Protein AF-A0A822AVI9-F1 (afdb_monomer_lite)

InterPro domains:
  IPR037197 WWE domain superfamily [G3DSA:3.30.720.50] (4-65)
  IPR037197 WWE domain superfamily [SSF117839] (10-68)

Structure (mmCIF, N/CA/C/O backbone):
data_AF-A0A822AVI9-F1
#
_entry.id   AF-A0A822AVI9-F1
#
loop_
_atom_site.group_PDB
_atom_site.id
_atom_site.type_symbol
_atom_site.label_atom_id
_atom_site.label_alt_id
_atom_site.label_comp_id
_atom_site.label_asym_id
_atom_site.label_entity_id
_atom_site.label_seq_id
_atom_site.pdbx_PDB_ins_code
_atom_site.Cartn_x
_atom_site.Cartn_y
_atom_site.Cartn_z
_atom_site.occupancy
_atom_site.B_iso_or_equiv
_atom_site.auth_seq_id
_atom_site.auth_comp_id
_atom_site.auth_asym_id
_atom_site.auth_atom_id
_atom_site.pdbx_PDB_model_num
ATOM 1 N N . ASN A 1 1 ? -26.577 27.225 31.874 1.00 38.94 1 ASN A N 1
ATOM 2 C CA . ASN A 1 1 ? -26.850 26.741 30.504 1.00 38.94 1 ASN A CA 1
ATOM 3 C C . ASN A 1 1 ? -25.551 26.706 29.728 1.00 38.94 1 ASN A C 1
ATOM 5 O O . ASN A 1 1 ? -25.201 27.684 29.085 1.00 38.94 1 ASN A O 1
ATOM 9 N N . SER A 1 2 ? -24.799 25.617 29.873 1.00 42.16 2 SER A N 1
ATOM 10 C CA . SER A 1 2 ? -23.531 25.415 29.173 1.00 42.16 2 SER A CA 1
ATOM 11 C C . SER A 1 2 ? -23.842 24.862 27.786 1.00 42.16 2 SER A C 1
ATOM 13 O O . SER A 1 2 ? -24.352 23.751 27.664 1.00 42.16 2 SER A O 1
ATOM 15 N N . SER A 1 3 ? -23.607 25.663 26.749 1.00 48.00 3 SER A N 1
ATOM 16 C CA . SER A 1 3 ? -23.698 25.231 25.358 1.00 48.00 3 SER A CA 1
ATOM 17 C C . SER A 1 3 ? -22.591 24.216 25.083 1.00 48.00 3 SER A C 1
ATOM 19 O O . SER A 1 3 ? -21.419 24.584 24.998 1.00 48.00 3 SER A O 1
ATOM 21 N N . VAL A 1 4 ? -22.955 22.940 24.973 1.00 50.44 4 VAL A N 1
ATOM 22 C CA . VAL A 1 4 ? -22.072 21.894 24.455 1.00 50.44 4 VAL A CA 1
ATOM 23 C C . VAL A 1 4 ? -21.809 22.237 22.993 1.00 50.44 4 VAL A C 1
ATOM 25 O O . VAL A 1 4 ? -22.691 22.102 22.149 1.00 50.44 4 VAL A O 1
ATOM 28 N N . ALA A 1 5 ? -20.620 22.768 22.714 1.00 49.41 5 ALA A N 1
ATOM 29 C CA . ALA A 1 5 ? -20.152 22.966 21.356 1.00 49.41 5 ALA A CA 1
ATOM 30 C C . ALA A 1 5 ? -20.068 21.586 20.697 1.00 49.41 5 ALA A C 1
ATOM 32 O O . ALA A 1 5 ? -19.223 20.768 21.052 1.00 49.41 5 ALA A O 1
ATOM 33 N N . SER A 1 6 ? -20.990 21.309 19.782 1.00 51.97 6 SER A N 1
ATOM 34 C CA . SER A 1 6 ? -20.963 20.134 18.922 1.00 51.97 6 SER A CA 1
ATOM 35 C C . SER A 1 6 ? -19.725 20.223 18.031 1.00 51.97 6 SER A C 1
ATOM 37 O O . SER A 1 6 ? -19.755 20.884 16.993 1.00 51.97 6 SER A O 1
ATOM 39 N N . GLN A 1 7 ? -18.622 19.615 18.470 1.00 58.12 7 GLN A N 1
ATOM 40 C CA . GLN A 1 7 ? -17.449 19.396 17.633 1.00 58.12 7 GLN A CA 1
ATOM 41 C C . GLN A 1 7 ? -17.892 18.517 16.460 1.00 58.12 7 GLN A C 1
ATOM 43 O O . GLN A 1 7 ? -18.281 17.366 16.647 1.00 58.12 7 GLN A O 1
ATOM 48 N N . SER A 1 8 ? -17.929 19.082 15.256 1.00 67.88 8 SER A N 1
ATOM 49 C CA . SER A 1 8 ? -18.208 18.323 14.042 1.00 67.88 8 SER A CA 1
ATOM 50 C C . SER A 1 8 ? -17.057 17.351 13.803 1.00 67.88 8 SER A C 1
ATOM 52 O O . SER A 1 8 ? -15.919 17.789 13.650 1.00 67.88 8 SER A O 1
ATOM 54 N N . ILE A 1 9 ? -17.351 16.051 13.778 1.00 75.44 9 ILE A N 1
ATOM 55 C CA . ILE A 1 9 ? -16.389 15.022 13.378 1.00 75.44 9 ILE A CA 1
ATOM 56 C C . ILE A 1 9 ? -16.009 15.291 11.918 1.00 75.44 9 ILE A C 1
ATOM 58 O O . ILE A 1 9 ? -16.868 15.269 11.034 1.00 75.44 9 ILE A O 1
ATOM 62 N N . GLU A 1 10 ? -14.736 15.595 11.681 1.00 83.44 10 GLU A N 1
ATOM 63 C CA . GLU A 1 10 ? -14.187 15.790 10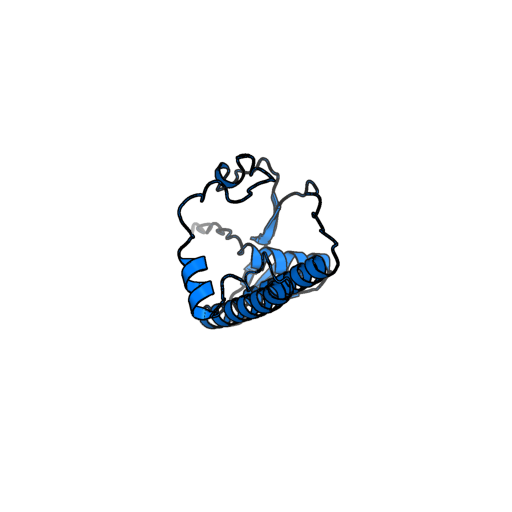.343 1.00 83.44 10 GLU A CA 1
ATOM 64 C C . GLU A 1 10 ? -13.715 14.441 9.792 1.00 83.44 10 GLU A C 1
ATOM 66 O O . GLU A 1 10 ? -12.752 13.850 10.279 1.00 83.44 10 GLU A O 1
ATOM 71 N N . TRP A 1 11 ? -14.429 13.941 8.785 1.00 85.75 11 TRP A N 1
ATOM 72 C CA . TRP A 1 11 ? -14.124 12.676 8.122 1.00 85.75 11 TRP A CA 1
ATOM 73 C C . TRP A 1 11 ? -12.931 12.828 7.179 1.00 85.75 11 TRP A C 1
ATOM 75 O O . TRP A 1 11 ? -12.914 13.716 6.322 1.00 85.75 11 TRP A O 1
ATOM 85 N N . SER A 1 12 ? -11.950 11.937 7.306 1.00 86.88 12 SER A N 1
ATOM 86 C CA . SER A 1 12 ? -10.730 11.940 6.495 1.00 86.88 12 SER A CA 1
ATOM 87 C C . SER A 1 12 ? -10.629 10.646 5.708 1.00 86.88 12 SER A C 1
ATOM 89 O O . SER A 1 12 ? -10.817 9.571 6.251 1.00 86.88 12 SER A O 1
ATOM 91 N N . ARG A 1 13 ? -10.323 10.728 4.412 1.00 87.75 13 ARG A N 1
ATOM 92 C CA . ARG A 1 13 ? -10.191 9.517 3.593 1.00 87.75 13 ARG A CA 1
ATOM 93 C C . ARG A 1 13 ? -8.866 8.824 3.868 1.00 87.75 13 ARG A C 1
ATOM 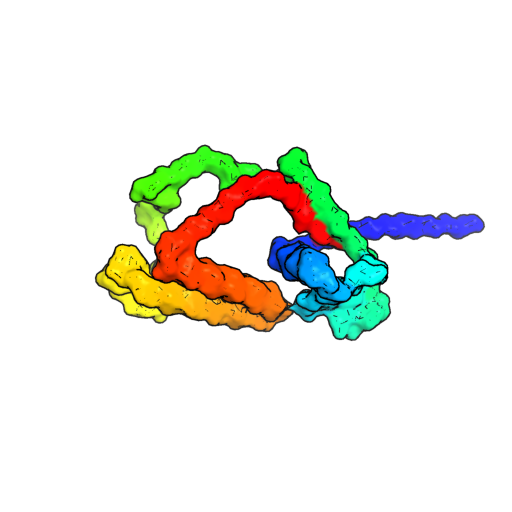95 O O . ARG A 1 13 ? -7.835 9.492 3.937 1.00 87.75 13 ARG A O 1
ATOM 102 N N . TYR A 1 14 ? -8.905 7.497 3.874 1.00 90.88 14 TYR A N 1
ATOM 103 C CA . TYR A 1 14 ? -7.706 6.674 3.745 1.00 90.88 14 TYR A CA 1
ATOM 104 C C . TYR A 1 14 ? -7.028 6.884 2.389 1.00 90.88 14 TYR A C 1
ATOM 106 O O . TYR A 1 14 ? -7.667 7.315 1.417 1.00 90.88 14 TYR A O 1
ATOM 114 N N . SER A 1 15 ? -5.741 6.540 2.312 1.00 88.81 15 SER A N 1
ATOM 115 C CA . SER A 1 15 ? -5.006 6.478 1.048 1.00 88.81 15 SER A CA 1
ATOM 116 C C . SER A 1 15 ? -5.677 5.495 0.074 1.00 88.81 15 SER A C 1
ATOM 118 O O . SER A 1 15 ? -6.467 4.633 0.467 1.00 88.81 15 SER A O 1
ATOM 120 N N . ASP A 1 16 ? -5.380 5.597 -1.223 1.00 86.44 16 ASP A N 1
ATOM 121 C CA . ASP A 1 16 ? -5.916 4.647 -2.208 1.00 86.44 16 ASP A CA 1
ATOM 122 C C . ASP A 1 16 ? -5.493 3.202 -1.894 1.00 86.44 16 ASP A C 1
ATOM 124 O O . ASP A 1 16 ? -6.267 2.272 -2.119 1.00 86.44 16 ASP A O 1
ATOM 128 N N . VAL A 1 17 ? -4.282 3.002 -1.366 1.00 87.94 17 VAL A N 1
ATOM 129 C CA . VAL A 1 17 ? -3.753 1.675 -1.022 1.00 87.94 17 VAL A CA 1
ATOM 130 C C . VAL A 1 17 ? -4.356 1.181 0.288 1.00 87.94 17 VAL A C 1
ATOM 132 O O . VAL A 1 17 ? -4.835 0.051 0.340 1.00 87.94 17 VAL A O 1
ATOM 135 N N . GLU A 1 18 ? -4.435 2.031 1.311 1.00 92.62 18 GLU A N 1
ATOM 136 C CA . GLU A 1 18 ? -5.119 1.713 2.568 1.00 92.62 18 GLU A CA 1
ATOM 137 C C . GLU A 1 18 ? -6.584 1.332 2.306 1.00 92.62 18 GLU A C 1
ATOM 139 O O . GLU A 1 18 ? -7.033 0.275 2.741 1.00 92.62 18 GLU A O 1
ATOM 144 N N . ASN A 1 19 ? -7.310 2.102 1.486 1.00 93.00 19 ASN A N 1
ATOM 145 C CA . ASN A 1 19 ? -8.677 1.770 1.069 1.00 93.00 19 ASN A CA 1
ATOM 146 C C . ASN A 1 19 ? -8.778 0.386 0.417 1.00 93.00 19 ASN A C 1
ATOM 148 O O . ASN A 1 19 ? -9.755 -0.335 0.639 1.00 93.00 19 ASN A O 1
ATOM 152 N N . ARG A 1 20 ? -7.787 0.001 -0.398 1.00 90.50 20 ARG A N 1
ATOM 153 C CA . ARG A 1 20 ? -7.741 -1.328 -1.024 1.00 90.50 20 ARG A CA 1
ATOM 154 C C . ARG A 1 20 ? -7.512 -2.421 0.007 1.00 90.50 20 ARG A C 1
ATOM 156 O O . ARG A 1 20 ? -8.234 -3.412 -0.033 1.00 90.50 20 ARG A O 1
ATOM 163 N N . ILE A 1 21 ? -6.575 -2.221 0.931 1.00 93.25 21 ILE A N 1
ATOM 164 C CA . ILE A 1 21 ? -6.286 -3.161 2.020 1.00 93.25 21 ILE A CA 1
ATOM 165 C C . ILE A 1 21 ? -7.539 -3.375 2.884 1.00 93.25 21 ILE A C 1
ATOM 167 O O . ILE A 1 21 ? -7.939 -4.519 3.115 1.00 93.25 21 ILE A O 1
ATOM 171 N N . ILE A 1 22 ? -8.205 -2.291 3.296 1.00 95.31 22 ILE A N 1
ATOM 172 C CA . ILE A 1 22 ? -9.432 -2.341 4.105 1.00 95.31 22 ILE A CA 1
ATOM 173 C C . ILE A 1 22 ? -10.544 -3.076 3.346 1.00 95.31 22 ILE A C 1
ATOM 175 O O . ILE A 1 22 ? -11.164 -3.997 3.876 1.00 95.31 22 ILE A O 1
ATOM 179 N N . GLU A 1 23 ? -10.792 -2.715 2.085 1.00 94.31 23 GLU A N 1
ATOM 180 C CA . GLU A 1 23 ? -11.855 -3.331 1.287 1.00 94.31 23 GLU A CA 1
ATOM 181 C C . GLU A 1 23 ? -11.579 -4.813 0.975 1.00 94.31 23 GLU A C 1
ATOM 183 O O . GLU A 1 23 ? -12.520 -5.608 0.913 1.00 94.31 23 GLU A O 1
ATOM 188 N N . GLU A 1 24 ? -10.320 -5.217 0.792 1.00 93.00 24 GLU A N 1
ATOM 189 C CA . GLU A 1 24 ? -9.943 -6.627 0.635 1.00 93.00 24 GLU A CA 1
ATOM 190 C C . GLU A 1 24 ? -10.235 -7.434 1.902 1.00 93.00 24 GLU A C 1
ATOM 192 O O . GLU A 1 24 ? -10.872 -8.488 1.812 1.00 93.00 24 GLU A O 1
ATOM 197 N N . ALA A 1 25 ? -9.841 -6.925 3.073 1.00 95.62 25 ALA A N 1
ATOM 198 C CA . ALA A 1 25 ? -10.120 -7.566 4.356 1.00 95.62 25 ALA A CA 1
ATOM 199 C C . ALA A 1 25 ? -11.629 -7.672 4.623 1.00 95.62 25 ALA A C 1
ATOM 201 O O . ALA A 1 25 ? -12.126 -8.746 4.974 1.00 95.62 25 ALA A O 1
ATOM 202 N N . PHE A 1 26 ? -12.370 -6.593 4.354 1.00 94.69 26 PHE A N 1
ATOM 203 C CA . PHE A 1 26 ? -13.823 -6.552 4.492 1.00 94.69 26 PHE A CA 1
ATOM 204 C C . PHE A 1 26 ? -14.510 -7.590 3.590 1.00 94.69 26 PHE A C 1
ATOM 206 O O . PHE A 1 26 ? -15.356 -8.366 4.039 1.00 94.69 26 PHE A O 1
ATOM 213 N N . ARG A 1 27 ? -14.116 -7.679 2.311 1.00 94.56 27 ARG A N 1
ATOM 214 C CA . ARG A 1 27 ? -14.656 -8.684 1.372 1.00 94.56 27 ARG A CA 1
ATOM 215 C C . ARG A 1 27 ? -14.316 -10.111 1.773 1.00 94.56 27 ARG A C 1
ATOM 217 O O . ARG A 1 27 ? -15.135 -11.007 1.566 1.00 94.56 27 ARG A O 1
ATOM 224 N N . ALA A 1 28 ? -13.129 -10.316 2.334 1.00 94.81 28 ALA A N 1
ATOM 225 C CA . ALA A 1 28 ? -12.695 -11.598 2.870 1.00 94.81 28 ALA A CA 1
ATOM 226 C C . ALA A 1 28 ? -13.380 -11.958 4.203 1.00 94.81 28 ALA A C 1
ATOM 228 O O . ALA A 1 28 ? -13.165 -13.061 4.700 1.00 94.81 28 ALA A O 1
ATOM 229 N N . ARG A 1 29 ? -14.233 -11.073 4.748 1.00 95.50 29 ARG A N 1
ATOM 230 C CA . ARG A 1 29 ? -14.904 -11.224 6.050 1.00 95.50 29 ARG A CA 1
ATOM 231 C C . ARG A 1 29 ? -13.913 -11.437 7.193 1.00 95.50 29 ARG A C 1
ATOM 233 O O . ARG A 1 29 ? -14.180 -12.207 8.113 1.00 95.50 29 ARG A O 1
ATOM 240 N N . LEU A 1 30 ? -12.756 -10.788 7.104 1.00 96.62 30 LEU A N 1
ATOM 241 C CA . LEU A 1 30 ? -11.837 -10.720 8.229 1.00 96.62 30 LEU A CA 1
ATOM 242 C C . LEU A 1 30 ? -12.421 -9.761 9.274 1.00 96.62 30 LEU A C 1
ATOM 244 O O . LEU A 1 30 ? -13.023 -8.763 8.882 1.00 96.62 30 LEU A O 1
ATOM 248 N N . PRO A 1 31 ? -12.248 -10.033 10.577 1.00 96.44 31 PRO A N 1
ATOM 249 C CA . PRO A 1 31 ? -12.734 -9.140 11.629 1.00 96.44 31 PRO A CA 1
ATOM 250 C C . PRO A 1 31 ? -11.930 -7.835 11.688 1.00 96.44 31 PRO A C 1
ATOM 252 O O . PRO A 1 31 ? -12.450 -6.806 12.106 1.00 96.44 31 PRO A O 1
ATOM 255 N N . ILE A 1 32 ? -10.666 -7.875 11.248 1.00 96.88 32 ILE A N 1
ATOM 256 C CA . ILE A 1 32 ? -9.725 -6.761 11.347 1.00 96.88 32 ILE A CA 1
ATOM 257 C C . ILE A 1 32 ? -8.990 -6.545 10.019 1.00 96.88 32 ILE A C 1
ATOM 259 O O . ILE A 1 32 ? -8.600 -7.509 9.353 1.00 96.88 32 ILE A O 1
ATOM 263 N N . ALA A 1 33 ? -8.745 -5.280 9.670 1.00 96.56 33 ALA A N 1
ATOM 264 C CA . ALA A 1 33 ? -7.760 -4.863 8.669 1.00 96.56 33 ALA A CA 1
ATOM 265 C C . ALA A 1 33 ? -6.568 -4.177 9.352 1.00 96.56 33 ALA A C 1
ATOM 267 O O . ALA A 1 33 ? -6.743 -3.199 10.071 1.00 96.56 33 ALA A O 1
ATOM 268 N N . THR A 1 34 ? -5.348 -4.658 9.118 1.00 95.88 34 THR A N 1
ATOM 269 C CA . THR A 1 34 ? -4.127 -4.064 9.689 1.00 95.88 34 THR A CA 1
ATOM 270 C C . THR A 1 34 ? -3.484 -3.099 8.697 1.00 95.88 34 THR A C 1
ATOM 272 O O . THR A 1 34 ? -3.130 -3.509 7.592 1.00 95.88 34 THR A O 1
ATOM 275 N N . LEU A 1 35 ? -3.301 -1.844 9.107 1.00 95.00 35 LEU A N 1
ATOM 276 C CA . LEU A 1 35 ? -2.532 -0.824 8.392 1.00 95.00 35 LEU A CA 1
ATOM 277 C C . LEU A 1 35 ? -1.192 -0.585 9.112 1.00 95.00 35 LEU A C 1
ATOM 279 O O . LEU A 1 35 ? -0.880 -1.259 10.096 1.00 95.00 35 LEU A O 1
ATOM 283 N N . ASP A 1 36 ? -0.377 0.340 8.602 1.00 93.38 36 ASP A N 1
ATOM 284 C CA . ASP A 1 36 ? 0.933 0.657 9.188 1.00 93.38 36 ASP A CA 1
ATOM 285 C C . ASP A 1 36 ? 0.811 1.228 10.611 1.00 93.38 36 ASP A C 1
ATOM 287 O O . ASP A 1 36 ? 1.363 0.678 11.566 1.00 93.38 36 ASP A O 1
ATOM 291 N N . ASP A 1 37 ? 0.022 2.290 10.771 1.00 93.62 37 ASP A N 1
ATOM 292 C CA . ASP A 1 37 ? -0.063 3.042 12.032 1.00 93.62 37 ASP A CA 1
ATOM 293 C C . ASP A 1 37 ? -1.273 2.652 12.894 1.00 93.62 37 ASP A C 1
ATOM 295 O O . ASP A 1 37 ? -1.343 2.983 14.079 1.00 93.62 37 ASP A O 1
ATOM 299 N N . VAL A 1 38 ? -2.246 1.962 12.299 1.00 95.50 38 VAL A N 1
ATOM 300 C CA . VAL A 1 38 ? -3.555 1.684 12.899 1.00 95.50 38 VAL A CA 1
ATOM 301 C C . VAL A 1 38 ? -4.076 0.317 12.462 1.00 95.50 38 VAL A C 1
ATOM 303 O O . VAL A 1 38 ? -3.592 -0.272 11.493 1.00 95.50 38 VAL A O 1
ATOM 306 N N . TYR A 1 39 ? -5.120 -0.169 13.121 1.00 96.50 39 TYR A N 1
ATOM 307 C CA . TYR A 1 39 ? -5.952 -1.244 12.596 1.00 96.50 39 TYR A CA 1
ATOM 308 C C . TYR A 1 39 ? -7.426 -0.855 12.625 1.00 96.50 39 TYR A C 1
ATOM 310 O O . TYR A 1 39 ? -7.849 0.033 13.363 1.00 96.50 39 TYR A O 1
ATOM 318 N N . ILE A 1 40 ? -8.193 -1.527 11.782 1.00 97.38 40 ILE A N 1
ATOM 319 C CA . ILE A 1 40 ? -9.620 -1.333 11.594 1.00 97.38 40 ILE A CA 1
ATOM 320 C C . ILE A 1 40 ? -10.337 -2.537 12.177 1.00 97.38 40 ILE A C 1
ATOM 322 O O . ILE A 1 40 ? -10.099 -3.651 11.720 1.00 97.38 40 ILE A O 1
ATOM 326 N N . ASP A 1 41 ? -11.196 -2.311 13.158 1.00 96.56 41 ASP A N 1
ATOM 327 C CA . ASP A 1 41 ? -12.107 -3.298 13.719 1.00 96.56 41 ASP A CA 1
ATOM 328 C C . ASP A 1 41 ? -13.485 -3.127 13.067 1.00 96.56 41 ASP A C 1
ATOM 330 O O . ASP A 1 41 ? -14.181 -2.130 13.285 1.00 96.56 41 ASP A O 1
ATOM 334 N N . PHE A 1 42 ? -13.865 -4.103 12.241 1.00 96.38 42 PHE A N 1
ATOM 335 C CA . PHE A 1 42 ? -15.132 -4.080 11.512 1.00 96.38 42 PHE A CA 1
ATOM 336 C C . PHE A 1 42 ? -16.333 -4.501 12.364 1.00 96.38 42 PHE A C 1
ATOM 338 O O . PHE A 1 42 ? -17.465 -4.287 11.941 1.00 96.38 42 PHE A O 1
ATOM 345 N N . GLU A 1 43 ? -16.127 -5.132 13.523 1.00 95.19 43 GLU A N 1
ATOM 346 C CA . GLU A 1 43 ? -17.234 -5.507 14.412 1.00 95.19 43 GLU A CA 1
ATOM 347 C C . GLU A 1 43 ? -17.746 -4.293 15.187 1.00 95.19 43 GLU A C 1
ATOM 349 O O . GLU A 1 43 ? -18.947 -4.169 15.431 1.00 95.19 43 GLU A O 1
ATOM 354 N N . ASN A 1 44 ? -16.827 -3.394 15.542 1.00 95.50 44 ASN A N 1
ATOM 355 C CA . ASN A 1 44 ? -17.116 -2.187 16.310 1.00 95.50 44 ASN A CA 1
ATOM 356 C C . ASN A 1 44 ? -17.183 -0.910 15.451 1.00 95.50 44 ASN A C 1
ATOM 358 O O . ASN A 1 44 ? -17.501 0.150 15.986 1.00 95.50 44 ASN A O 1
ATOM 362 N N . ASP A 1 45 ? -16.902 -1.000 14.145 1.00 95.31 45 ASP A N 1
ATOM 363 C CA . ASP A 1 45 ? -16.810 0.132 13.211 1.00 95.31 45 ASP A CA 1
ATOM 364 C C . ASP A 1 45 ? -15.851 1.235 13.709 1.00 95.31 45 ASP A C 1
ATOM 366 O O . ASP A 1 45 ? -16.151 2.436 13.669 1.00 95.31 45 ASP A O 1
ATOM 370 N N . ILE A 1 46 ? -14.667 0.823 14.175 1.00 95.75 46 ILE A N 1
ATOM 371 C CA . ILE A 1 46 ? -13.637 1.728 14.696 1.00 95.75 46 ILE A CA 1
ATOM 372 C C . ILE A 1 46 ? -12.262 1.467 14.087 1.00 95.75 46 ILE A C 1
ATOM 374 O O . ILE A 1 46 ? -11.872 0.347 13.774 1.00 95.75 46 ILE A O 1
ATOM 378 N N . GLN A 1 47 ? -11.493 2.538 13.984 1.00 96.31 47 GLN A N 1
ATOM 379 C CA . GLN A 1 47 ? -10.055 2.528 13.832 1.00 96.31 47 GLN A CA 1
ATOM 380 C C . GLN A 1 47 ? -9.424 2.668 15.212 1.00 96.31 47 GLN A C 1
ATOM 382 O O . GLN A 1 47 ? -9.834 3.533 15.986 1.00 96.31 47 GLN A O 1
ATOM 387 N N . VAL A 1 48 ? -8.377 1.895 15.479 1.00 96.38 48 VAL A N 1
ATOM 388 C CA . VAL A 1 48 ? -7.589 1.978 16.710 1.00 96.38 48 VAL A CA 1
ATOM 389 C C . VAL A 1 48 ? -6.121 2.184 16.355 1.00 96.38 48 VAL A C 1
ATOM 391 O O . VAL A 1 48 ? -5.580 1.497 15.485 1.00 96.38 48 VAL A O 1
ATOM 394 N N . SER A 1 49 ? -5.470 3.138 17.017 1.00 95.50 49 SER A N 1
ATOM 395 C CA . SER A 1 49 ? -4.035 3.371 16.852 1.00 95.50 49 SER A CA 1
ATOM 396 C C . SER A 1 49 ? -3.209 2.192 17.365 1.00 95.50 49 SER A C 1
ATOM 398 O O . SER A 1 49 ? -3.448 1.672 18.455 1.00 95.50 49 SER A O 1
ATOM 400 N N . ASN A 1 50 ? -2.180 1.800 16.607 1.00 92.62 50 ASN A N 1
ATOM 401 C CA . ASN A 1 50 ? -1.231 0.769 17.038 1.00 92.62 50 ASN A CA 1
ATOM 402 C C . ASN A 1 50 ? -0.382 1.243 18.234 1.00 92.62 50 ASN A C 1
ATOM 404 O O . ASN A 1 50 ? 0.149 0.419 18.977 1.00 92.62 50 ASN A O 1
ATOM 408 N N . ASN A 1 51 ? -0.259 2.563 18.421 1.00 93.25 51 ASN A N 1
ATOM 409 C CA . ASN A 1 51 ? 0.557 3.175 19.472 1.00 93.25 51 ASN A CA 1
ATOM 410 C C . ASN A 1 51 ? -0.237 3.501 20.748 1.00 93.25 51 ASN A C 1
ATOM 412 O O . ASN A 1 51 ? 0.354 3.568 21.824 1.00 93.25 51 ASN A O 1
ATOM 416 N N . ASP A 1 52 ? -1.553 3.710 20.642 1.00 92.94 52 ASP A N 1
ATOM 417 C CA . ASP A 1 52 ? -2.428 4.016 21.779 1.00 92.94 52 ASP A CA 1
ATOM 418 C C . ASP A 1 52 ? -3.820 3.409 21.577 1.00 92.94 52 ASP A C 1
ATOM 420 O O . ASP A 1 52 ? -4.593 3.845 20.728 1.00 92.94 52 ASP A O 1
ATOM 424 N N . ILE A 1 53 ? -4.173 2.429 22.411 1.00 91.31 53 ILE A N 1
ATOM 425 C CA . ILE A 1 53 ? -5.477 1.757 22.354 1.00 91.31 53 ILE A CA 1
ATOM 426 C C . ILE A 1 53 ? -6.653 2.690 22.677 1.00 91.31 53 ILE A C 1
ATOM 428 O O . ILE A 1 53 ? -7.796 2.374 22.348 1.00 91.31 53 ILE A O 1
ATOM 432 N N . ASN A 1 54 ? -6.393 3.824 23.330 1.00 92.38 54 ASN A N 1
ATOM 433 C CA . ASN A 1 54 ? -7.419 4.812 23.649 1.00 92.38 54 ASN A CA 1
ATOM 434 C C . ASN A 1 54 ? -7.641 5.809 22.503 1.00 92.38 54 ASN A C 1
ATOM 436 O O . ASN A 1 54 ? -8.669 6.485 22.492 1.00 92.38 54 ASN A O 1
ATOM 440 N N . ASP A 1 55 ? -6.716 5.896 21.540 1.00 93.00 55 ASP A N 1
ATOM 441 C CA . ASP A 1 55 ? -6.896 6.692 20.326 1.00 93.00 55 ASP A CA 1
ATOM 442 C C . ASP A 1 55 ? -7.724 5.888 19.321 1.00 93.00 55 ASP A C 1
ATOM 444 O O . ASP A 1 55 ? -7.209 5.121 18.499 1.00 93.00 55 ASP A O 1
ATOM 448 N N . GLN A 1 56 ? -9.041 6.041 19.460 1.00 94.69 56 GLN A N 1
ATOM 449 C CA . GLN A 1 56 ? -10.041 5.382 18.634 1.00 94.69 56 GLN A CA 1
ATOM 450 C C . GLN A 1 56 ? -10.846 6.406 17.847 1.00 94.69 56 GLN A C 1
ATOM 452 O O . GLN A 1 56 ? -11.246 7.451 18.368 1.00 94.69 56 GLN A O 1
ATOM 457 N N . LYS A 1 57 ? -11.122 6.084 16.585 1.00 93.88 57 LYS A N 1
ATOM 458 C CA . LYS A 1 57 ? -11.932 6.916 15.694 1.00 93.88 57 LYS A CA 1
ATOM 459 C C . LYS A 1 57 ? -12.999 6.056 15.030 1.00 93.88 57 LYS A C 1
ATOM 461 O O . LYS A 1 57 ? -12.686 4.936 14.639 1.00 93.88 57 LYS A O 1
ATOM 466 N N . PRO A 1 58 ? -14.244 6.537 14.904 1.00 95.38 58 PRO A N 1
ATOM 467 C CA . PRO A 1 58 ? -15.249 5.820 14.134 1.00 95.38 58 PRO A CA 1
ATOM 468 C C . PRO A 1 58 ? -14.830 5.770 12.664 1.00 95.38 58 PRO A C 1
ATOM 470 O O . PRO A 1 58 ? -14.175 6.696 12.185 1.00 95.38 58 PRO A O 1
ATOM 473 N N . ILE A 1 59 ? -15.244 4.721 11.958 1.00 94.81 59 ILE A N 1
ATOM 474 C CA . ILE A 1 59 ? -15.023 4.588 10.514 1.00 94.81 59 ILE A CA 1
ATOM 475 C C . ILE A 1 59 ? -16.353 4.532 9.773 1.00 94.81 59 ILE A C 1
ATOM 477 O O . ILE A 1 59 ? -17.390 4.155 10.322 1.00 94.81 59 ILE A O 1
ATOM 481 N N . GLN A 1 60 ? -16.329 4.865 8.490 1.00 93.12 60 GLN A N 1
ATOM 482 C CA . GLN A 1 60 ? -17.485 4.753 7.622 1.00 93.12 60 GLN A CA 1
ATOM 483 C C . GLN A 1 60 ? -17.103 4.276 6.223 1.00 93.12 60 GLN A C 1
ATOM 485 O O . GLN A 1 60 ? -16.291 4.874 5.519 1.00 93.12 60 GLN A O 1
ATOM 490 N N . ARG A 1 61 ? -17.801 3.238 5.752 1.00 92.12 61 ARG A N 1
ATOM 491 C CA . ARG A 1 61 ? -17.733 2.796 4.357 1.00 92.12 61 ARG A CA 1
ATOM 492 C C . ARG A 1 61 ? -18.697 3.592 3.482 1.00 92.12 61 ARG A C 1
ATOM 494 O O . ARG A 1 61 ? -19.913 3.423 3.576 1.00 92.12 61 ARG A O 1
ATOM 501 N N . GLN A 1 62 ? -18.177 4.385 2.553 1.00 88.00 62 GLN A N 1
ATOM 502 C CA . GLN A 1 62 ? -18.976 5.149 1.596 1.00 88.00 62 GLN A CA 1
ATOM 503 C C . GLN A 1 62 ? -18.875 4.561 0.182 1.00 88.00 62 GLN A C 1
ATOM 505 O O . GLN A 1 62 ? -17.793 4.433 -0.391 1.00 88.00 62 GLN A O 1
ATOM 510 N N . ILE A 1 63 ? -20.026 4.249 -0.419 1.00 82.38 63 ILE A N 1
ATOM 511 C CA . ILE A 1 63 ? -20.113 3.882 -1.838 1.00 82.38 63 ILE A CA 1
ATOM 512 C C . ILE A 1 63 ? -20.331 5.164 -2.639 1.00 82.38 63 ILE A C 1
ATOM 514 O O . ILE A 1 63 ? -21.407 5.759 -2.577 1.00 82.38 63 ILE A O 1
ATOM 518 N N . ARG A 1 64 ? -19.321 5.576 -3.402 1.00 72.00 64 ARG A N 1
ATOM 519 C CA . ARG A 1 64 ? -19.398 6.738 -4.286 1.00 72.00 64 ARG A CA 1
ATOM 520 C C . ARG A 1 64 ? -19.932 6.375 -5.654 1.00 72.00 64 ARG A C 1
ATOM 522 O O . ARG A 1 64 ? -19.612 5.328 -6.221 1.00 72.00 64 ARG A O 1
ATOM 529 N N . ARG A 1 65 ? -20.748 7.266 -6.206 1.00 70.88 65 ARG A N 1
ATOM 530 C CA . ARG A 1 65 ? -21.249 7.146 -7.579 1.00 70.88 65 ARG A CA 1
ATOM 531 C C . ARG A 1 65 ? -20.266 7.853 -8.512 1.00 70.88 65 ARG A C 1
ATOM 533 O O . ARG A 1 65 ? -19.654 8.833 -8.119 1.00 70.88 65 ARG A O 1
ATOM 540 N N . ARG A 1 66 ? -20.158 7.430 -9.781 1.00 59.75 66 ARG A N 1
ATOM 541 C CA . ARG A 1 66 ? -19.323 8.137 -10.791 1.00 59.75 66 ARG A CA 1
ATOM 542 C C . ARG A 1 66 ? -19.711 9.605 -11.011 1.00 59.75 66 ARG A C 1
ATOM 544 O O . ARG A 1 66 ? -18.969 10.330 -11.654 1.00 59.75 66 ARG A O 1
ATOM 551 N N . THR A 1 67 ? -20.898 10.014 -10.568 1.00 60.94 67 THR A N 1
ATOM 552 C CA . THR A 1 67 ? -21.346 11.412 -10.606 1.00 60.94 67 THR A CA 1
ATOM 553 C C . THR A 1 67 ? -20.696 12.272 -9.525 1.00 60.94 67 THR A C 1
ATOM 555 O O . THR A 1 67 ? -20.828 13.490 -9.581 1.00 60.94 67 THR A O 1
ATOM 558 N N . ASP A 1 68 ? -20.032 11.659 -8.543 1.00 63.28 68 ASP A N 1
ATOM 559 C CA . ASP A 1 68 ? -19.304 12.367 -7.498 1.00 63.28 68 ASP A CA 1
ATOM 560 C C . ASP A 1 68 ? -17.971 12.850 -8.088 1.00 63.28 68 ASP A C 1
ATOM 562 O O . ASP A 1 68 ? -17.209 12.070 -8.654 1.00 63.28 68 ASP A O 1
ATOM 566 N N . THR A 1 69 ? -17.727 14.156 -8.000 1.00 56.22 69 THR A N 1
ATOM 567 C CA . THR A 1 69 ? -16.695 14.904 -8.731 1.00 56.22 69 THR A CA 1
ATOM 568 C C . THR A 1 69 ? -15.314 14.239 -8.680 1.00 56.22 69 THR A C 1
ATOM 570 O O . THR A 1 69 ? -14.737 14.062 -7.602 1.00 56.22 69 THR A O 1
ATOM 573 N N . TYR A 1 70 ? -14.754 13.903 -9.846 1.00 54.66 70 TYR A N 1
ATOM 574 C CA . TYR A 1 70 ? -13.375 13.428 -9.960 1.00 54.66 70 TYR A CA 1
ATOM 575 C C . TYR A 1 70 ? -12.406 14.588 -9.698 1.00 54.66 70 TYR A C 1
ATOM 577 O O . TYR A 1 70 ? -12.554 15.670 -10.255 1.00 54.66 70 TYR A O 1
ATOM 585 N N . LEU A 1 71 ? -11.370 14.364 -8.884 1.00 56.62 71 LEU A N 1
ATOM 586 C CA . LEU A 1 71 ? -10.366 15.394 -8.574 1.00 56.62 71 LEU A CA 1
ATOM 587 C C . LEU A 1 71 ? -9.445 15.736 -9.763 1.00 56.62 71 LEU A C 1
ATOM 589 O O . LEU A 1 71 ? -8.714 16.718 -9.674 1.00 56.62 71 LEU A O 1
ATOM 593 N N . ARG A 1 72 ? -9.440 14.922 -10.835 1.00 57.62 72 ARG A N 1
ATOM 594 C CA . ARG A 1 72 ? -8.573 15.077 -12.022 1.00 57.62 72 ARG A CA 1
ATOM 595 C C . ARG A 1 72 ? -9.206 14.515 -13.299 1.00 57.62 72 ARG A C 1
ATOM 597 O O . ARG A 1 72 ? -8.706 13.539 -13.865 1.00 57.62 72 ARG A O 1
ATOM 604 N N . GLU A 1 73 ? -10.330 15.076 -13.739 1.00 55.00 73 GLU A N 1
ATOM 605 C CA . GLU A 1 73 ? -10.996 14.664 -14.989 1.00 55.00 73 GLU A CA 1
ATOM 606 C C . GLU A 1 73 ? -10.052 14.721 -16.202 1.00 55.00 73 GLU A C 1
ATOM 608 O O . GLU A 1 73 ? -10.103 13.863 -17.085 1.00 55.00 73 GLU A O 1
ATOM 613 N N . GLU A 1 74 ? -9.111 15.664 -16.204 1.00 58.28 74 GLU A N 1
ATOM 614 C CA . GLU A 1 74 ? -8.137 15.882 -17.270 1.00 58.28 74 GLU A CA 1
ATOM 615 C C . GLU A 1 74 ? -7.175 14.705 -17.495 1.00 58.28 74 GLU A C 1
ATOM 617 O O . GLU A 1 74 ? -6.676 14.533 -18.607 1.00 58.28 74 GLU A O 1
ATOM 622 N N . ARG A 1 75 ? -6.938 13.850 -16.486 1.00 55.16 75 ARG A N 1
ATOM 623 C CA . ARG A 1 75 ? -6.126 12.625 -16.643 1.00 55.16 75 ARG A CA 1
ATOM 624 C C . ARG A 1 75 ? -6.882 11.481 -17.318 1.00 55.16 75 ARG A C 1
ATOM 626 O O . ARG A 1 75 ? -6.251 10.550 -17.814 1.00 55.16 75 ARG A O 1
ATOM 633 N N . PHE A 1 76 ? -8.212 11.546 -17.319 1.00 52.47 76 PHE A N 1
ATOM 634 C CA . PHE A 1 76 ? -9.103 10.533 -17.888 1.00 52.47 76 PHE A CA 1
ATOM 635 C C . PHE A 1 76 ? -9.812 11.012 -19.154 1.00 52.47 76 PHE A C 1
ATOM 637 O O . PHE A 1 76 ? -10.523 10.228 -19.788 1.00 52.47 76 PHE A O 1
ATOM 644 N N . ALA A 1 77 ? -9.604 12.271 -19.549 1.00 55.84 77 ALA A N 1
ATOM 645 C CA . ALA A 1 77 ? -9.932 12.732 -20.883 1.00 55.84 77 ALA A CA 1
ATOM 646 C C . ALA A 1 77 ? -9.282 11.776 -21.892 1.00 55.84 77 ALA A C 1
ATOM 648 O O . ALA A 1 77 ? -8.081 11.503 -21.822 1.00 55.84 77 ALA A O 1
ATOM 649 N N . MET A 1 78 ? -10.089 11.226 -22.804 1.00 47.69 78 MET A N 1
ATOM 650 C CA . MET A 1 78 ? -9.606 10.412 -23.916 1.00 47.69 78 MET A CA 1
ATOM 651 C C . MET A 1 78 ? -8.719 11.284 -24.809 1.00 47.69 78 MET A C 1
ATOM 653 O O . MET A 1 78 ? -9.163 11.795 -25.829 1.00 47.69 78 MET A O 1
ATOM 657 N N . ASN A 1 79 ? -7.450 11.429 -24.453 1.00 55.16 79 ASN A N 1
ATOM 658 C CA . ASN A 1 79 ? -6.413 11.581 -25.450 1.00 55.16 79 ASN A CA 1
ATOM 659 C C . ASN A 1 79 ? -6.168 10.161 -25.957 1.00 55.16 79 ASN A C 1
ATOM 661 O O . ASN A 1 79 ? -5.571 9.369 -25.223 1.00 55.16 79 ASN A O 1
ATOM 665 N N . PRO A 1 80 ? -6.703 9.771 -27.131 1.00 59.00 80 PRO A N 1
ATOM 666 C CA . PRO A 1 80 ? -6.502 8.431 -27.649 1.00 59.00 80 PRO A CA 1
ATOM 667 C C . PRO A 1 80 ? -5.002 8.198 -27.775 1.00 59.00 80 PRO A C 1
ATOM 669 O O . PRO A 1 80 ? -4.335 8.787 -28.621 1.00 59.00 80 PRO A O 1
ATOM 672 N N . ILE A 1 81 ? -4.479 7.352 -26.894 1.00 55.84 81 ILE A N 1
ATOM 673 C CA . ILE A 1 81 ? -3.110 6.881 -26.944 1.00 55.84 81 ILE A CA 1
ATOM 674 C C . ILE A 1 81 ? -3.033 5.991 -28.192 1.00 55.84 81 ILE A C 1
ATOM 676 O O . ILE A 1 81 ? -3.665 4.929 -28.211 1.00 55.84 81 ILE A O 1
ATOM 680 N N . PRO A 1 82 ? -2.348 6.406 -29.274 1.00 57.97 82 PRO A N 1
ATOM 681 C CA . PRO A 1 82 ? -2.356 5.625 -30.497 1.00 57.97 82 PRO A CA 1
ATOM 682 C C . PRO A 1 82 ? -1.706 4.273 -30.206 1.00 57.97 82 PRO A C 1
ATOM 684 O O . PRO A 1 82 ? -0.556 4.214 -29.780 1.00 57.97 82 PRO A O 1
ATOM 687 N N . ALA A 1 83 ? -2.426 3.175 -30.460 1.00 55.19 83 ALA A N 1
ATOM 688 C CA . ALA A 1 83 ? -1.970 1.812 -30.155 1.00 55.19 83 ALA A CA 1
ATOM 689 C C . ALA A 1 83 ? -0.600 1.480 -30.773 1.00 55.19 83 ALA A C 1
ATOM 691 O O . ALA A 1 83 ? 0.142 0.646 -30.266 1.00 55.19 83 ALA A O 1
ATOM 692 N N . LYS A 1 84 ? -0.258 2.167 -31.868 1.00 60.34 84 LYS A N 1
ATOM 693 C CA . LYS A 1 84 ? 1.016 2.019 -32.566 1.00 60.34 84 LYS A CA 1
ATOM 694 C C . LYS A 1 84 ? 2.189 2.688 -31.840 1.00 60.34 84 LYS A C 1
ATOM 696 O O . LYS A 1 84 ? 3.312 2.262 -32.054 1.00 60.34 84 LYS A O 1
ATOM 701 N N . ASN A 1 85 ? 1.936 3.708 -31.013 1.00 54.19 85 ASN A N 1
ATOM 702 C CA . ASN A 1 85 ? 2.933 4.451 -30.238 1.00 54.19 85 ASN A CA 1
ATOM 703 C C . ASN A 1 85 ? 2.298 5.010 -28.952 1.00 54.19 85 ASN A C 1
ATOM 705 O O . ASN A 1 85 ? 1.971 6.198 -28.895 1.00 54.19 85 ASN A O 1
ATOM 709 N N . PRO A 1 86 ? 2.149 4.198 -27.892 1.00 55.34 86 PRO A N 1
ATOM 710 C CA . PRO A 1 86 ? 1.432 4.626 -26.700 1.00 55.34 86 PRO A CA 1
ATOM 711 C C . PRO A 1 86 ? 2.106 5.756 -25.899 1.00 55.34 86 PRO A C 1
ATOM 713 O O . PRO A 1 86 ? 1.527 6.318 -24.975 1.00 55.34 86 PRO A O 1
ATOM 716 N N . PHE A 1 87 ? 3.321 6.128 -26.298 1.00 58.75 87 PHE A N 1
ATOM 717 C CA . PHE A 1 87 ? 4.108 7.217 -25.734 1.00 58.75 87 PHE A CA 1
ATOM 718 C C . PHE A 1 87 ? 4.444 8.292 -26.782 1.00 58.75 87 PHE A C 1
ATOM 720 O O . PHE A 1 87 ? 5.413 9.025 -26.617 1.00 58.75 87 PHE A O 1
ATOM 727 N N . SER A 1 88 ? 3.684 8.406 -27.884 1.00 54.50 88 SER A N 1
ATOM 728 C CA . SER A 1 88 ? 3.968 9.383 -28.955 1.00 54.50 88 SER A CA 1
ATOM 729 C C . SER A 1 88 ? 3.950 10.841 -28.487 1.00 54.50 88 SER A C 1
ATOM 731 O O . SER A 1 88 ? 4.617 11.669 -29.093 1.00 54.50 88 SER A O 1
ATOM 733 N N . GLY A 1 89 ? 3.250 11.158 -27.393 1.00 54.09 89 GLY A N 1
ATOM 734 C CA . GLY A 1 89 ? 3.297 12.481 -26.754 1.00 54.09 89 GLY A CA 1
ATOM 735 C C . GLY A 1 89 ? 4.643 12.823 -26.094 1.00 54.09 89 GLY A C 1
ATOM 736 O O . GLY A 1 89 ? 4.848 13.964 -25.701 1.00 54.09 89 GLY A O 1
ATOM 737 N N . LEU A 1 90 ? 5.561 11.854 -25.994 1.00 54.09 90 LEU A N 1
ATOM 738 C CA . LEU A 1 90 ? 6.929 12.008 -25.485 1.00 54.09 90 LEU A CA 1
ATOM 739 C C . LEU A 1 90 ? 7.980 11.939 -26.613 1.00 54.09 90 LEU A C 1
ATOM 741 O O . LEU A 1 90 ? 9.175 11.817 -26.337 1.00 54.09 90 LEU A O 1
ATOM 745 N N . GLN A 1 91 ? 7.570 11.973 -27.892 1.00 43.22 91 GLN A N 1
ATOM 746 C CA . GLN A 1 91 ?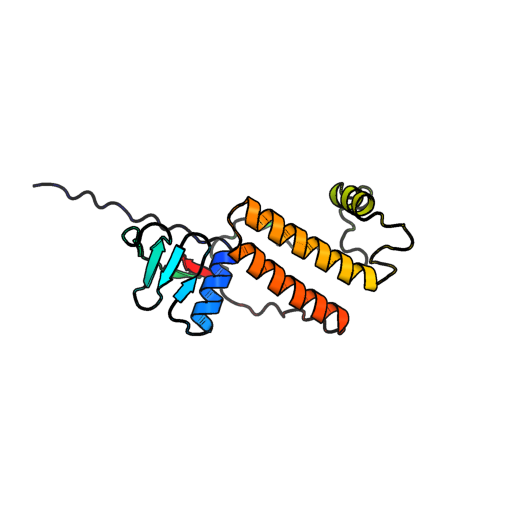 8.508 11.898 -29.017 1.00 43.22 91 GLN A CA 1
ATOM 747 C C . GLN A 1 91 ? 9.504 13.066 -28.983 1.00 43.22 91 GLN A C 1
ATOM 749 O O . GLN A 1 91 ? 9.169 14.202 -29.297 1.00 43.22 91 GLN A O 1
ATOM 754 N N . GLY A 1 92 ? 10.748 12.750 -28.621 1.00 54.84 92 GLY A N 1
ATOM 755 C CA . GLY A 1 92 ? 11.892 13.664 -28.630 1.00 54.84 92 GLY A CA 1
ATOM 756 C C . GLY A 1 92 ? 12.645 13.714 -27.302 1.00 54.84 92 GLY A C 1
ATOM 757 O O . GLY A 1 92 ? 13.861 13.884 -27.310 1.00 54.84 92 GLY A O 1
ATOM 758 N N . TRP A 1 93 ? 11.965 13.477 -26.177 1.00 61.75 93 TRP A N 1
ATOM 759 C CA . TRP A 1 93 ? 12.587 13.506 -24.855 1.00 61.75 93 TRP A CA 1
ATOM 760 C C . TRP A 1 93 ? 12.419 12.148 -24.183 1.00 61.75 93 TRP A C 1
ATOM 762 O O . TRP A 1 93 ? 11.315 11.729 -23.850 1.00 61.75 93 TRP A O 1
ATOM 772 N N . THR A 1 94 ? 13.528 11.422 -24.026 1.00 65.12 94 THR A N 1
ATOM 773 C CA . THR A 1 94 ? 13.541 10.260 -23.131 1.00 65.12 94 THR A CA 1
ATOM 774 C C . THR A 1 94 ? 13.402 10.814 -21.716 1.00 65.12 94 THR A C 1
ATOM 776 O O . THR A 1 94 ? 14.293 11.566 -21.324 1.00 65.12 94 THR A O 1
ATOM 779 N N . PRO A 1 95 ? 12.332 10.490 -20.966 1.00 66.88 95 PRO A N 1
ATOM 780 C CA . PRO A 1 95 ? 12.181 10.977 -19.603 1.00 66.88 95 PRO A CA 1
ATOM 781 C C . PRO A 1 95 ? 13.429 10.677 -18.775 1.00 66.88 95 PRO A C 1
ATOM 783 O O . PRO A 1 95 ? 13.982 9.576 -18.878 1.00 66.88 95 PRO A O 1
ATOM 786 N N . ASP A 1 96 ? 13.852 11.622 -17.938 1.00 72.69 96 ASP A N 1
ATOM 787 C CA . ASP A 1 96 ? 15.110 11.512 -17.190 1.00 72.69 96 ASP A CA 1
ATOM 788 C C . ASP A 1 96 ? 15.174 10.227 -16.356 1.00 72.69 96 ASP A C 1
ATOM 790 O O . ASP A 1 96 ? 16.208 9.562 -16.319 1.00 72.69 96 ASP A O 1
ATOM 794 N N . PHE A 1 97 ? 14.049 9.787 -15.783 1.00 71.19 97 PHE A N 1
ATOM 795 C CA . PHE A 1 97 ? 13.995 8.536 -15.024 1.00 71.19 97 PHE A CA 1
ATOM 796 C C . PHE A 1 97 ? 14.383 7.304 -15.864 1.00 71.19 97 PHE A C 1
ATOM 798 O O . PHE A 1 97 ? 15.020 6.392 -15.344 1.00 71.19 97 PHE A O 1
ATOM 805 N N . ILE A 1 98 ? 14.075 7.273 -17.169 1.00 73.88 98 ILE A N 1
ATOM 806 C CA . ILE A 1 98 ? 14.489 6.182 -18.069 1.00 73.88 98 ILE A CA 1
ATOM 807 C C . ILE A 1 98 ? 16.000 6.244 -18.310 1.00 73.88 98 ILE A C 1
ATOM 809 O O . ILE A 1 98 ? 16.667 5.207 -18.339 1.00 73.88 98 ILE A O 1
ATOM 813 N N . VAL A 1 99 ? 16.557 7.449 -18.465 1.00 79.19 99 VAL A N 1
ATOM 814 C CA . VAL A 1 99 ? 18.006 7.654 -18.618 1.00 79.19 99 VAL A CA 1
ATOM 815 C C . VAL A 1 99 ? 18.746 7.194 -17.360 1.00 79.19 99 VAL A C 1
ATOM 817 O O . VAL A 1 99 ? 19.734 6.459 -17.462 1.00 79.19 99 VAL A O 1
ATOM 820 N N . HIS A 1 100 ? 18.241 7.566 -16.183 1.00 80.50 100 HIS A N 1
ATOM 821 C CA . HIS A 1 100 ? 18.782 7.163 -14.888 1.00 80.50 100 HIS A CA 1
ATOM 822 C C . HIS A 1 100 ? 18.680 5.653 -14.669 1.00 80.50 100 HIS A C 1
ATOM 824 O O . HIS A 1 100 ? 19.710 5.019 -14.447 1.00 80.50 100 HIS A O 1
ATOM 830 N N . ALA A 1 101 ? 17.499 5.058 -14.856 1.00 78.44 101 ALA A N 1
ATOM 831 C CA . ALA A 1 101 ? 17.301 3.616 -14.718 1.00 78.44 101 ALA A CA 1
ATOM 832 C C . ALA A 1 101 ? 18.224 2.826 -15.656 1.00 78.44 101 ALA A C 1
ATOM 834 O O . ALA A 1 101 ? 18.863 1.860 -15.247 1.00 78.44 101 ALA A O 1
ATOM 835 N N . LYS A 1 102 ? 18.380 3.270 -16.912 1.00 81.06 102 LYS A N 1
ATOM 836 C CA . LYS A 1 102 ? 19.311 2.647 -17.863 1.00 81.06 102 LYS A CA 1
ATOM 837 C C . LYS A 1 102 ? 20.759 2.700 -17.369 1.00 81.06 102 LYS A C 1
ATOM 839 O O . LYS A 1 102 ? 21.483 1.714 -17.518 1.00 81.06 102 LYS A O 1
ATOM 844 N N . LYS A 1 103 ? 21.193 3.842 -16.825 1.00 84.75 103 LYS A N 1
ATOM 845 C CA . LYS A 1 103 ? 22.554 4.039 -16.303 1.00 84.75 103 LYS A CA 1
ATOM 846 C C . LYS A 1 103 ? 22.804 3.165 -15.075 1.00 84.75 103 LYS A C 1
ATOM 848 O O . LYS A 1 103 ? 23.818 2.474 -15.020 1.00 84.75 103 LYS A O 1
ATOM 853 N N . GLU A 1 104 ? 21.882 3.188 -14.125 1.00 84.00 104 GLU A N 1
ATOM 854 C CA . GLU A 1 104 ? 21.981 2.479 -12.852 1.00 84.00 104 GLU A CA 1
ATOM 855 C C . GLU A 1 104 ? 21.958 0.961 -13.042 1.00 84.00 104 GLU A C 1
ATOM 857 O O . GLU A 1 104 ? 22.829 0.248 -12.545 1.00 84.00 104 GLU A O 1
ATOM 862 N N . LEU A 1 105 ? 21.050 0.476 -13.890 1.00 81.75 105 LEU A N 1
ATOM 863 C CA . LEU A 1 105 ? 20.916 -0.941 -14.223 1.00 81.75 105 LEU A CA 1
ATOM 864 C C . LEU A 1 105 ? 21.892 -1.404 -15.315 1.00 81.75 105 LEU A C 1
ATOM 866 O O . LEU A 1 105 ? 21.867 -2.565 -15.722 1.00 81.75 105 LEU A O 1
ATOM 870 N N . ARG A 1 106 ? 22.755 -0.502 -15.805 1.00 84.19 106 ARG A N 1
ATOM 871 C CA . ARG A 1 106 ? 23.774 -0.761 -16.839 1.00 84.19 106 ARG A CA 1
ATOM 872 C C . ARG A 1 106 ? 23.202 -1.439 -18.093 1.00 84.19 106 ARG A C 1
ATOM 874 O O . ARG A 1 106 ? 23.846 -2.299 -18.702 1.00 84.19 106 ARG A O 1
ATOM 881 N N . LEU A 1 107 ? 21.995 -1.043 -18.497 1.00 83.00 107 LEU A N 1
ATOM 882 C CA . LEU A 1 107 ? 21.297 -1.629 -19.640 1.00 83.00 107 LEU A CA 1
ATOM 883 C C . LEU A 1 107 ? 21.902 -1.138 -20.961 1.00 83.00 107 LEU A C 1
ATOM 885 O O . LEU A 1 107 ? 21.955 0.063 -21.256 1.00 83.00 107 LEU A O 1
ATOM 889 N N . LYS A 1 108 ? 22.346 -2.087 -21.789 1.00 80.81 108 LYS A N 1
ATOM 890 C CA . LYS A 1 108 ? 22.778 -1.821 -23.167 1.00 80.81 108 LYS A CA 1
ATOM 891 C C . LYS A 1 108 ? 21.559 -1.725 -24.097 1.00 80.81 108 LYS A C 1
ATOM 893 O O . LYS A 1 108 ? 20.475 -2.184 -23.759 1.00 80.81 108 LYS A O 1
ATOM 898 N N . LYS A 1 109 ? 21.711 -1.097 -25.270 1.00 72.88 109 LYS A N 1
ATOM 899 C CA . LYS A 1 109 ? 20.594 -0.838 -26.209 1.00 72.88 109 LYS A CA 1
ATOM 900 C C . LYS A 1 109 ? 19.952 -2.128 -26.750 1.00 72.88 109 LYS A C 1
ATOM 902 O O . LYS A 1 109 ? 18.751 -2.165 -26.985 1.00 72.88 109 LYS A O 1
ATOM 907 N N . ASP A 1 110 ? 20.754 -3.166 -26.944 1.00 73.44 110 ASP A N 1
ATOM 908 C CA . ASP A 1 110 ? 20.343 -4.530 -27.297 1.00 73.44 110 ASP A CA 1
ATOM 909 C C . ASP A 1 110 ? 19.590 -5.228 -26.155 1.00 73.44 110 ASP A C 1
ATOM 911 O O . ASP A 1 110 ? 18.702 -6.030 -26.410 1.00 73.44 110 ASP A O 1
ATOM 915 N N . LYS A 1 111 ? 19.872 -4.833 -24.912 1.00 69.94 111 LYS A N 1
ATOM 916 C CA . LYS A 1 111 ? 19.274 -5.330 -23.670 1.00 69.94 111 LYS A CA 1
ATOM 917 C C . LYS A 1 111 ? 18.190 -4.395 -23.135 1.00 69.94 111 LYS A C 1
ATOM 919 O O . LYS A 1 111 ? 18.162 -4.055 -21.955 1.00 69.94 111 LYS A O 1
ATOM 924 N N . LEU A 1 112 ? 17.313 -3.924 -24.013 1.00 70.88 112 LEU A N 1
ATOM 925 C CA . LEU A 1 112 ? 16.118 -3.197 -23.594 1.00 70.88 112 LEU A CA 1
ATOM 926 C C . LEU A 1 112 ? 14.929 -4.159 -23.475 1.00 70.88 112 LEU A C 1
ATOM 928 O O . LEU A 1 112 ? 14.885 -5.154 -24.200 1.00 70.88 112 LEU A O 1
ATOM 932 N N . PRO A 1 113 ? 13.930 -3.847 -22.630 1.00 68.94 113 PRO A N 1
ATOM 933 C CA . PRO A 1 113 ? 12.726 -4.671 -22.474 1.00 68.94 113 PRO A CA 1
ATOM 934 C C . PRO A 1 113 ? 11.979 -4.936 -23.785 1.00 68.94 113 PRO A C 1
ATOM 936 O O . PRO A 1 113 ? 11.323 -5.961 -23.924 1.00 68.94 113 PRO A O 1
ATOM 939 N N . SER A 1 114 ? 12.112 -4.035 -24.764 1.00 66.69 114 SER A N 1
ATOM 940 C CA . SER A 1 114 ? 11.556 -4.191 -26.112 1.00 66.69 114 SER A CA 1
ATOM 941 C C . SER A 1 114 ? 12.183 -5.335 -26.915 1.00 66.69 114 SER A C 1
ATOM 943 O O . SER A 1 114 ? 11.576 -5.798 -27.874 1.00 66.69 114 SER A O 1
ATOM 945 N N . ASN A 1 115 ? 13.395 -5.763 -26.550 1.00 64.19 115 ASN A N 1
ATOM 946 C CA . ASN A 1 115 ? 14.206 -6.723 -27.300 1.00 64.19 115 ASN A CA 1
ATOM 947 C C . ASN A 1 115 ? 14.471 -8.013 -26.503 1.00 64.19 115 ASN A C 1
ATOM 949 O O . ASN A 1 115 ? 14.707 -9.057 -27.103 1.00 64.19 115 ASN A O 1
ATOM 953 N N . GLU A 1 116 ? 14.419 -7.963 -25.166 1.00 71.50 116 GLU A N 1
ATOM 954 C CA . GLU A 1 116 ? 14.684 -9.110 -24.294 1.00 71.50 116 GLU A CA 1
ATOM 955 C C . GLU A 1 116 ? 13.671 -9.176 -23.136 1.00 71.50 116 GLU A C 1
ATOM 957 O O . GLU A 1 116 ? 13.784 -8.474 -22.133 1.00 71.50 116 GLU A O 1
ATOM 962 N N . SER A 1 117 ? 12.684 -10.073 -23.250 1.00 69.38 117 SER A N 1
ATOM 963 C CA . SER A 1 117 ? 11.600 -10.220 -22.262 1.00 69.38 117 SER A CA 1
ATOM 964 C C . SER A 1 117 ? 12.090 -10.593 -20.856 1.00 69.38 117 SER A C 1
ATOM 966 O O . SER A 1 117 ? 11.458 -10.201 -19.880 1.00 69.38 117 SER A O 1
ATOM 968 N N . ARG A 1 118 ? 13.237 -11.273 -20.723 1.00 73.31 118 ARG A N 1
ATOM 969 C CA . ARG A 1 118 ? 13.833 -11.614 -19.414 1.00 73.31 118 ARG A CA 1
ATOM 970 C C . ARG A 1 118 ? 14.217 -1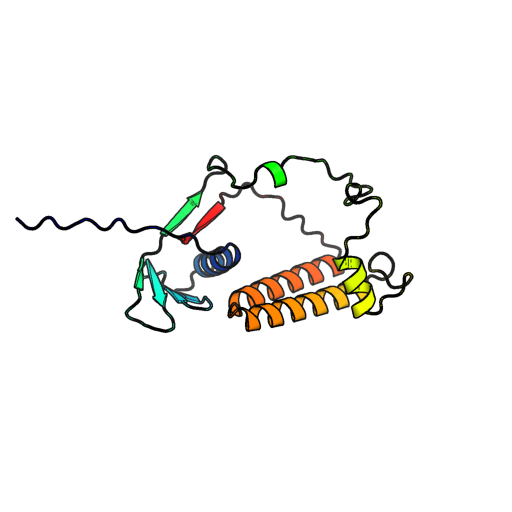0.379 -18.594 1.00 73.31 118 ARG A C 1
ATOM 972 O O . ARG A 1 118 ? 14.229 -10.433 -17.369 1.00 73.31 118 ARG A O 1
ATOM 979 N N . ILE A 1 119 ? 14.488 -9.257 -19.262 1.00 77.62 119 ILE A N 1
ATOM 980 C CA . ILE A 1 119 ? 14.820 -7.986 -18.608 1.00 77.62 119 ILE A CA 1
ATOM 981 C C . ILE A 1 119 ? 13.597 -7.397 -17.917 1.00 77.62 119 ILE A C 1
ATOM 983 O O . ILE A 1 119 ? 13.751 -6.735 -16.898 1.00 77.62 119 ILE A O 1
ATOM 987 N N . VAL A 1 120 ? 12.388 -7.675 -18.416 1.00 75.44 120 VAL A N 1
ATOM 988 C CA . VAL A 1 120 ? 11.147 -7.235 -17.768 1.00 75.44 120 VAL A CA 1
ATOM 989 C C . VAL A 1 120 ? 11.047 -7.820 -16.362 1.00 75.44 120 VAL A C 1
ATOM 991 O O . VAL A 1 120 ? 10.787 -7.065 -15.437 1.00 75.44 120 VAL A O 1
ATOM 994 N N . SER A 1 121 ? 11.327 -9.117 -16.184 1.00 76.25 121 SER A N 1
ATOM 995 C CA . SER A 1 121 ? 11.304 -9.744 -14.853 1.00 76.25 121 SER A CA 1
ATOM 996 C C . SER A 1 121 ? 12.296 -9.070 -13.910 1.00 76.25 121 SER A C 1
ATOM 998 O O . SER A 1 121 ? 11.902 -8.584 -12.862 1.00 76.25 121 SER A O 1
ATOM 1000 N N . MET A 1 122 ? 13.556 -8.929 -14.335 1.00 83.12 122 MET A N 1
ATOM 1001 C CA . MET A 1 122 ? 14.582 -8.259 -13.531 1.00 83.12 122 MET A CA 1
ATOM 1002 C C . MET A 1 122 ? 14.185 -6.817 -13.167 1.00 83.12 122 MET A C 1
ATOM 1004 O O . MET A 1 122 ? 14.466 -6.362 -12.063 1.00 83.12 122 MET A O 1
ATOM 1008 N N . LEU A 1 123 ? 13.561 -6.079 -14.091 1.00 82.56 123 LEU A N 1
ATOM 1009 C CA . LEU A 1 123 ? 13.087 -4.719 -13.834 1.00 82.56 123 LEU A CA 1
ATOM 1010 C C . LEU A 1 123 ? 11.953 -4.684 -12.818 1.00 82.56 123 LEU A C 1
ATOM 1012 O O . LEU A 1 123 ? 11.969 -3.811 -11.956 1.00 82.56 123 LEU A O 1
ATOM 1016 N N . VAL A 1 124 ? 10.997 -5.609 -12.918 1.00 82.38 124 VAL A N 1
ATOM 1017 C CA . VAL A 1 124 ? 9.923 -5.730 -11.931 1.00 82.38 124 VAL A CA 1
ATOM 1018 C C . VAL A 1 124 ? 10.516 -6.058 -10.568 1.00 82.38 124 VAL A C 1
ATOM 1020 O O . VAL A 1 124 ? 10.223 -5.342 -9.622 1.00 82.38 124 VAL A O 1
ATOM 1023 N N . ASP A 1 125 ? 11.429 -7.025 -10.479 1.00 83.81 125 ASP A N 1
ATOM 1024 C CA . ASP A 1 125 ? 12.065 -7.408 -9.213 1.00 83.81 125 ASP A CA 1
ATOM 1025 C C . ASP A 1 125 ? 12.795 -6.218 -8.569 1.00 83.81 125 ASP A C 1
ATOM 1027 O O . ASP A 1 125 ? 12.669 -5.963 -7.372 1.00 83.81 125 ASP A O 1
ATOM 1031 N N . ARG A 1 126 ? 13.533 -5.437 -9.370 1.00 85.94 126 ARG A N 1
ATOM 1032 C CA . ARG A 1 126 ? 14.226 -4.227 -8.900 1.00 85.94 126 ARG A CA 1
ATOM 1033 C C . ARG A 1 126 ? 13.263 -3.124 -8.475 1.00 85.94 126 ARG A C 1
ATOM 1035 O O . ARG A 1 126 ? 13.526 -2.445 -7.487 1.00 85.94 126 ARG A O 1
ATOM 1042 N N . ALA A 1 127 ? 12.169 -2.936 -9.206 1.00 87.25 127 ALA A N 1
ATOM 1043 C CA . ALA A 1 127 ? 11.153 -1.952 -8.860 1.00 87.25 127 ALA A CA 1
ATOM 1044 C C . ALA A 1 127 ? 10.412 -2.344 -7.573 1.00 87.25 127 ALA A C 1
ATOM 1046 O O . ALA A 1 127 ? 10.231 -1.498 -6.703 1.00 87.25 127 ALA A O 1
ATOM 1047 N N . SER A 1 128 ? 10.056 -3.621 -7.420 1.00 89.06 128 SER A N 1
ATOM 1048 C CA . SER A 1 128 ? 9.480 -4.180 -6.195 1.00 89.06 128 SER A CA 1
ATOM 1049 C C . SER A 1 128 ? 10.398 -3.954 -4.995 1.00 89.06 128 SER A C 1
ATOM 1051 O O . SER A 1 128 ? 9.955 -3.430 -3.977 1.00 89.06 128 SER A O 1
ATOM 1053 N N . GLN A 1 129 ? 11.697 -4.243 -5.137 1.00 89.75 129 GLN A N 1
ATOM 1054 C CA . GLN A 1 129 ? 12.690 -3.964 -4.092 1.00 89.75 129 GLN A CA 1
ATOM 1055 C C . GLN A 1 129 ? 12.726 -2.479 -3.717 1.00 89.75 129 GLN A C 1
ATOM 1057 O O . GLN A 1 129 ? 12.628 -2.154 -2.537 1.00 89.75 129 GLN A O 1
ATOM 1062 N N . GLY A 1 130 ? 12.798 -1.585 -4.708 1.00 90.56 130 GLY A N 1
ATOM 1063 C CA . GLY A 1 130 ? 12.813 -0.142 -4.463 1.00 90.56 130 GLY A CA 1
ATOM 1064 C C . GLY A 1 130 ? 11.550 0.364 -3.758 1.00 90.56 130 GLY A C 1
ATOM 1065 O O . GLY A 1 130 ? 11.645 1.200 -2.867 1.00 90.56 130 GLY A O 1
ATOM 1066 N N . ILE A 1 131 ? 10.374 -0.173 -4.094 1.00 92.50 131 ILE A N 1
ATOM 1067 C CA . ILE A 1 131 ? 9.108 0.176 -3.427 1.00 92.50 131 ILE A CA 1
ATOM 1068 C C . ILE A 1 131 ? 9.114 -0.263 -1.964 1.00 92.50 131 ILE A C 1
ATOM 1070 O O . ILE A 1 131 ? 8.700 0.505 -1.100 1.00 92.50 131 ILE A O 1
ATOM 1074 N N . ILE A 1 132 ? 9.603 -1.470 -1.673 1.00 94.12 132 ILE A N 1
ATOM 1075 C CA . ILE A 1 132 ? 9.719 -1.966 -0.297 1.00 94.12 132 ILE A CA 1
ATOM 1076 C C . ILE A 1 132 ? 10.717 -1.130 0.509 1.00 94.12 132 ILE A C 1
ATOM 1078 O O . ILE A 1 132 ? 10.454 -0.806 1.666 1.00 94.12 132 ILE A O 1
ATOM 1082 N N . GLU A 1 133 ? 11.864 -0.789 -0.077 1.00 94.25 133 GLU A N 1
ATOM 1083 C CA . GLU A 1 133 ? 12.875 0.048 0.574 1.00 94.25 133 GLU A CA 1
ATOM 1084 C C . GLU A 1 133 ? 12.335 1.449 0.879 1.00 94.25 133 GLU A C 1
ATOM 1086 O O . GLU A 1 133 ? 12.432 1.900 2.021 1.00 94.25 133 GLU A O 1
ATOM 1091 N N . GLU A 1 134 ? 11.692 2.096 -0.094 1.00 93.44 134 GLU A N 1
ATOM 1092 C CA . GLU A 1 134 ? 11.079 3.413 0.093 1.00 93.44 134 GLU A CA 1
ATOM 1093 C C . GLU A 1 134 ? 9.935 3.361 1.114 1.00 93.44 134 GLU A C 1
ATOM 1095 O O . GLU A 1 134 ? 9.850 4.210 1.999 1.00 93.44 134 GLU A O 1
ATOM 1100 N N . GLY A 1 135 ? 9.096 2.322 1.061 1.00 93.44 135 GLY A N 1
ATOM 1101 C CA . GLY A 1 135 ? 8.026 2.097 2.031 1.00 93.44 135 GLY A CA 1
ATOM 1102 C C . GLY A 1 135 ? 8.547 2.012 3.462 1.00 93.44 135 GLY A C 1
ATOM 1103 O O . GLY A 1 135 ? 8.001 2.652 4.356 1.00 93.44 135 GLY A O 1
ATOM 1104 N N . LYS A 1 136 ? 9.654 1.296 3.684 1.00 94.00 136 LYS A N 1
ATOM 1105 C CA . LYS A 1 136 ? 10.309 1.234 5.001 1.00 94.00 136 LYS A CA 1
ATOM 1106 C C . LYS A 1 136 ? 10.810 2.601 5.460 1.00 94.00 136 LYS A C 1
ATOM 1108 O O . LYS A 1 136 ? 10.617 2.949 6.621 1.00 94.00 136 LYS A O 1
ATOM 1113 N N . LEU A 1 137 ? 11.440 3.371 4.570 1.00 94.56 137 LEU A N 1
ATOM 1114 C CA . LEU A 1 137 ? 11.936 4.716 4.887 1.00 94.56 137 LEU A CA 1
ATOM 1115 C C . LEU A 1 137 ? 10.796 5.691 5.212 1.00 94.56 137 LEU A C 1
ATOM 1117 O O . LEU A 1 137 ? 10.946 6.536 6.092 1.00 94.56 137 LEU A O 1
ATOM 1121 N N . ALA A 1 138 ? 9.656 5.543 4.538 1.00 92.56 138 ALA A N 1
ATOM 1122 C CA . ALA A 1 138 ? 8.462 6.355 4.743 1.00 92.56 138 ALA A CA 1
ATOM 1123 C C . ALA A 1 138 ? 7.575 5.881 5.912 1.00 92.56 138 ALA A C 1
ATOM 1125 O O . ALA A 1 138 ? 6.576 6.533 6.211 1.00 92.56 138 ALA A O 1
ATOM 1126 N N . GLY A 1 139 ? 7.893 4.749 6.555 1.00 91.94 139 GLY A N 1
ATOM 1127 C CA . GLY A 1 139 ? 7.032 4.128 7.570 1.00 91.94 139 GLY A CA 1
ATOM 1128 C C . GLY A 1 139 ? 5.745 3.507 7.006 1.00 91.94 139 GLY A C 1
ATOM 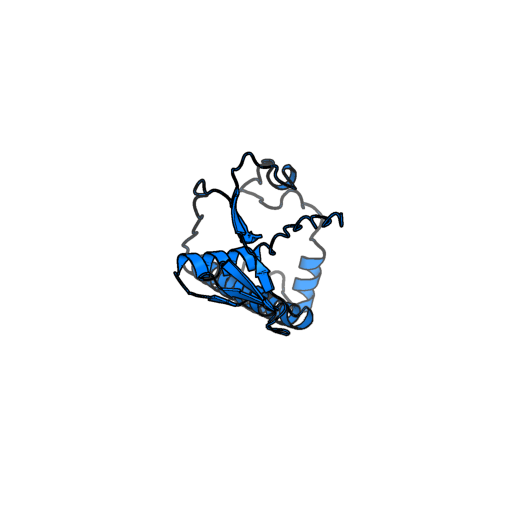1129 O O . GLY A 1 139 ? 4.833 3.207 7.764 1.00 91.94 139 GLY A O 1
ATOM 1130 N N . LYS A 1 140 ? 5.669 3.300 5.688 1.00 94.06 140 LYS A N 1
ATOM 1131 C CA . LYS A 1 140 ? 4.527 2.740 4.950 1.00 94.06 140 LYS A CA 1
ATOM 1132 C C . LYS A 1 140 ? 4.818 1.328 4.437 1.00 94.06 140 LYS A C 1
ATOM 1134 O O . LYS A 1 140 ? 4.801 1.051 3.236 1.00 94.06 140 LYS A O 1
ATOM 1139 N N . THR A 1 141 ? 5.177 0.434 5.356 1.00 94.62 141 THR A N 1
ATOM 1140 C CA . THR A 1 141 ? 5.640 -0.921 5.022 1.00 94.62 141 THR A CA 1
ATOM 1141 C C . THR A 1 141 ? 4.504 -1.782 4.474 1.00 94.62 141 THR A C 1
ATOM 1143 O O . THR A 1 141 ? 4.697 -2.478 3.481 1.00 94.62 141 THR A O 1
ATOM 1146 N N . ARG A 1 142 ? 3.309 -1.709 5.067 1.00 92.69 142 ARG A N 1
ATOM 1147 C CA . ARG A 1 142 ? 2.123 -2.462 4.640 1.00 92.69 142 ARG A CA 1
ATOM 1148 C C . ARG A 1 142 ? 1.638 -2.025 3.272 1.00 92.69 142 ARG A C 1
ATOM 1150 O O . ARG A 1 142 ? 1.326 -2.878 2.442 1.00 92.69 142 ARG A O 1
ATOM 1157 N N . GLU A 1 143 ? 1.603 -0.718 3.017 1.00 93.31 143 GLU A N 1
ATOM 1158 C CA . GLU A 1 143 ? 1.262 -0.209 1.685 1.00 93.31 143 GLU A CA 1
ATOM 1159 C C . GLU A 1 143 ? 2.262 -0.723 0.637 1.00 93.31 143 GLU A C 1
ATOM 1161 O O . GLU A 1 143 ? 1.855 -1.215 -0.418 1.00 93.31 143 GLU A O 1
ATOM 1166 N N . ALA A 1 144 ? 3.562 -0.693 0.942 1.00 93.88 144 ALA A N 1
ATOM 1167 C CA . ALA A 1 144 ? 4.594 -1.186 0.036 1.00 93.88 144 ALA A CA 1
ATOM 1168 C C . ALA A 1 144 ? 4.508 -2.703 -0.215 1.00 93.88 144 ALA A C 1
ATOM 1170 O O . ALA A 1 144 ? 4.591 -3.126 -1.369 1.00 93.88 144 ALA A O 1
ATOM 1171 N N . GLU A 1 145 ? 4.278 -3.514 0.825 1.00 92.62 145 GLU A N 1
ATOM 1172 C CA . GLU A 1 145 ? 4.027 -4.962 0.711 1.00 92.62 145 GLU A CA 1
ATOM 1173 C C . GLU A 1 145 ? 2.806 -5.253 -0.174 1.00 92.62 145 GLU A C 1
ATOM 1175 O O . GLU A 1 145 ? 2.829 -6.153 -1.016 1.00 92.62 145 GLU A O 1
ATOM 1180 N N . TRP A 1 146 ? 1.732 -4.471 -0.026 1.00 91.94 146 TRP A N 1
ATOM 1181 C CA . TRP A 1 146 ? 0.539 -4.635 -0.851 1.00 91.94 146 TRP A CA 1
ATOM 1182 C C . TRP A 1 146 ? 0.811 -4.303 -2.325 1.00 91.94 146 TRP A C 1
ATOM 1184 O O . TRP A 1 146 ? 0.371 -5.035 -3.219 1.00 91.94 146 TRP A O 1
ATOM 1194 N N . ILE A 1 147 ? 1.552 -3.224 -2.599 1.00 90.75 147 ILE A N 1
ATOM 1195 C CA . ILE A 1 147 ? 1.923 -2.832 -3.966 1.00 90.75 147 ILE A CA 1
ATOM 1196 C C . ILE A 1 147 ? 2.808 -3.903 -4.614 1.00 90.75 147 ILE A C 1
ATOM 1198 O O . ILE A 1 147 ? 2.575 -4.277 -5.766 1.00 90.75 147 ILE A O 1
ATOM 1202 N N . GLU A 1 148 ? 3.797 -4.413 -3.882 1.00 90.44 148 GLU A N 1
ATOM 1203 C CA . GLU A 1 148 ? 4.734 -5.429 -4.361 1.00 90.44 148 GLU A CA 1
ATOM 1204 C C . GLU A 1 148 ? 4.019 -6.730 -4.748 1.00 90.44 148 GLU A C 1
ATOM 1206 O O . GLU A 1 148 ? 4.135 -7.177 -5.894 1.00 90.44 148 GLU A O 1
ATOM 1211 N N . LYS A 1 149 ? 3.141 -7.237 -3.878 1.00 87.31 149 LYS A N 1
ATOM 1212 C CA . LYS A 1 149 ? 2.297 -8.403 -4.166 1.00 87.31 149 LYS A CA 1
ATOM 1213 C C . LYS A 1 149 ? 1.473 -8.227 -5.445 1.00 87.31 149 LYS A C 1
ATOM 1215 O O . LYS A 1 149 ? 1.307 -9.161 -6.232 1.00 87.31 149 LYS A O 1
ATOM 1220 N N . ASN A 1 150 ? 0.938 -7.029 -5.683 1.00 83.25 150 ASN A N 1
ATOM 1221 C CA . ASN A 1 150 ? 0.171 -6.746 -6.898 1.00 83.25 150 ASN A CA 1
ATOM 1222 C C . ASN A 1 150 ? 1.066 -6.644 -8.148 1.00 83.25 150 ASN A C 1
ATOM 1224 O O . ASN A 1 150 ? 0.642 -7.042 -9.237 1.00 83.25 150 ASN A O 1
ATOM 1228 N N . MET A 1 151 ? 2.311 -6.183 -8.012 1.00 81.25 151 MET A N 1
ATOM 1229 C CA . MET A 1 151 ? 3.301 -6.202 -9.094 1.00 81.25 151 MET A CA 1
ATOM 1230 C C . MET A 1 151 ? 3.701 -7.622 -9.505 1.00 81.25 151 MET A C 1
ATOM 1232 O O . MET A 1 151 ? 3.790 -7.901 -10.705 1.00 81.25 151 MET A O 1
ATOM 1236 N N . GLU A 1 152 ? 3.861 -8.546 -8.557 1.00 75.56 152 GLU A N 1
ATOM 1237 C CA . GLU A 1 152 ? 4.162 -9.954 -8.859 1.00 75.56 152 GLU A CA 1
ATOM 1238 C C . GLU A 1 152 ? 3.056 -10.625 -9.690 1.00 75.56 152 GLU A C 1
ATOM 1240 O O . GLU A 1 152 ? 3.325 -11.357 -10.654 1.00 75.56 152 GLU A O 1
ATOM 1245 N N . VAL A 1 153 ? 1.790 -10.331 -9.374 1.00 76.06 153 VAL A N 1
ATOM 1246 C CA . VAL A 1 153 ? 0.624 -10.827 -10.126 1.00 76.06 153 VAL A CA 1
ATOM 1247 C C . VAL A 1 153 ? 0.635 -10.306 -11.567 1.00 76.06 153 VAL A C 1
ATOM 1249 O O . VAL A 1 153 ? 0.357 -11.059 -12.512 1.00 76.06 153 VAL A O 1
ATOM 1252 N N . LEU A 1 154 ? 0.987 -9.032 -11.761 1.00 68.25 154 LEU A N 1
ATOM 1253 C CA . LEU A 1 154 ? 1.108 -8.428 -13.089 1.00 68.25 154 LEU A CA 1
ATOM 1254 C C . LEU A 1 154 ? 2.270 -9.041 -13.881 1.00 68.25 154 LEU A C 1
ATOM 1256 O O . LEU A 1 154 ? 2.089 -9.397 -15.048 1.00 68.25 154 LEU A O 1
ATOM 1260 N N . SER A 1 155 ? 3.424 -9.249 -13.243 1.00 69.38 155 SER A N 1
ATOM 1261 C CA . SER A 1 155 ? 4.580 -9.920 -13.852 1.00 69.38 155 SER A CA 1
ATOM 1262 C C . SER A 1 155 ? 4.240 -11.341 -14.305 1.00 69.38 155 SER A C 1
ATOM 1264 O O . SER A 1 155 ? 4.506 -11.723 -15.448 1.00 69.38 155 SER A O 1
ATOM 1266 N N . SER A 1 156 ? 3.553 -12.106 -13.454 1.00 67.88 156 SER A N 1
ATOM 1267 C CA . SER A 1 156 ? 3.108 -13.472 -13.757 1.00 67.88 156 SER A CA 1
ATOM 1268 C C . SER A 1 156 ? 2.089 -13.520 -14.903 1.00 67.88 156 SER A C 1
ATOM 1270 O O . SER A 1 156 ? 2.076 -14.458 -15.705 1.00 67.88 156 SER A O 1
ATOM 1272 N N . SER A 1 157 ? 1.237 -12.499 -15.022 1.00 64.12 157 SER A N 1
ATOM 1273 C CA . SER A 1 157 ? 0.246 -12.385 -16.102 1.00 64.12 157 SER A CA 1
ATOM 1274 C C . SER A 1 157 ? 0.896 -12.049 -17.450 1.00 64.12 157 SER A C 1
ATOM 1276 O O . SER A 1 157 ? 0.514 -12.620 -18.476 1.00 64.12 157 SER A O 1
ATOM 1278 N N . LEU A 1 158 ? 1.926 -11.193 -17.443 1.00 61.66 158 LEU A N 1
ATOM 1279 C CA . LEU A 1 158 ? 2.727 -10.849 -18.624 1.00 61.66 158 LEU A CA 1
ATOM 1280 C C . LEU A 1 158 ? 3.486 -12.064 -19.178 1.00 61.66 158 LEU A C 1
ATOM 1282 O O . LEU A 1 158 ? 3.473 -12.288 -20.388 1.00 61.66 158 LEU A O 1
ATOM 1286 N N . HIS A 1 159 ? 4.080 -12.888 -18.308 1.00 59.66 159 HIS A N 1
ATOM 1287 C CA . HIS A 1 159 ? 4.801 -14.101 -18.718 1.00 59.66 159 HIS A CA 1
ATOM 1288 C C . HIS A 1 159 ? 3.892 -15.162 -19.352 1.00 59.66 159 HIS A C 1
ATOM 1290 O O . HIS A 1 159 ? 4.315 -15.886 -20.250 1.00 59.66 159 HIS A O 1
ATOM 1296 N N . ASN A 1 160 ? 2.630 -15.238 -18.927 1.00 57.00 160 ASN A N 1
ATOM 1297 C CA . ASN A 1 160 ? 1.681 -16.243 -19.408 1.00 57.00 160 ASN A CA 1
ATOM 1298 C C . ASN A 1 160 ? 0.897 -15.814 -20.661 1.00 57.00 160 ASN A C 1
ATOM 1300 O O . ASN A 1 160 ? -0.032 -16.516 -21.065 1.00 57.00 160 ASN A O 1
ATOM 1304 N N . GLY A 1 161 ? 1.198 -14.647 -21.251 1.00 49.75 161 GLY A N 1
ATOM 1305 C CA . GLY A 1 161 ? 0.453 -14.101 -22.396 1.00 49.75 161 GLY A CA 1
ATOM 1306 C C . GLY A 1 161 ? -1.026 -13.815 -22.099 1.00 49.75 161 GLY A C 1
ATOM 1307 O O . GLY A 1 161 ? -1.799 -13.484 -22.999 1.00 49.75 161 GLY A O 1
ATOM 1308 N N . LYS A 1 162 ? -1.440 -13.928 -20.831 1.00 44.69 162 LYS A N 1
ATOM 1309 C CA . LYS A 1 162 ? -2.782 -13.604 -20.365 1.00 44.69 162 LYS A CA 1
ATOM 1310 C C . LYS A 1 162 ? -2.787 -12.132 -19.997 1.00 44.69 162 LYS A C 1
ATOM 1312 O O . LYS A 1 162 ? -2.626 -11.763 -18.838 1.00 44.69 162 LYS A O 1
ATOM 1317 N N . PHE A 1 163 ? -3.007 -11.284 -20.997 1.00 42.69 163 PHE A N 1
ATOM 1318 C CA . PHE A 1 163 ? -3.450 -9.922 -20.741 1.00 42.69 163 PHE A CA 1
ATOM 1319 C C . PHE A 1 163 ? -4.825 -9.995 -20.076 1.00 42.69 163 PHE A C 1
ATOM 1321 O O . PHE A 1 163 ? -5.859 -10.042 -20.744 1.00 42.69 163 PHE A O 1
ATOM 1328 N N . PHE A 1 164 ? -4.851 -9.997 -18.745 1.00 40.44 164 PHE A N 1
ATOM 1329 C CA . PHE A 1 164 ? -6.031 -9.568 -18.019 1.00 40.44 164 PHE A CA 1
ATOM 1330 C C . PHE A 1 164 ? -6.152 -8.063 -18.241 1.00 40.44 164 PHE A C 1
ATOM 1332 O O . PHE A 1 164 ? -5.759 -7.248 -17.415 1.00 40.44 164 PHE A O 1
ATOM 1339 N N . ILE A 1 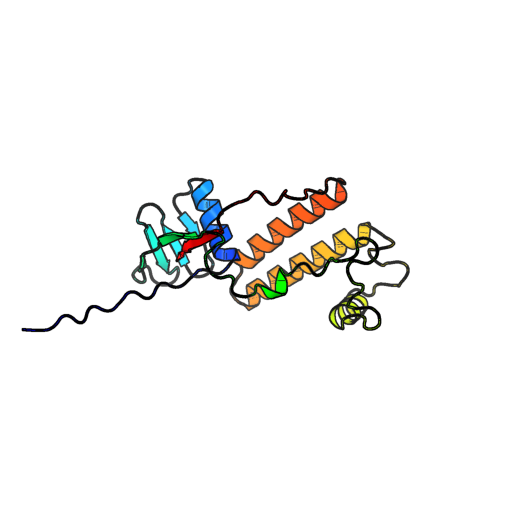165 ? -6.738 -7.682 -19.379 1.00 38.00 165 ILE A N 1
ATOM 1340 C CA . ILE A 1 165 ? -7.554 -6.479 -19.386 1.00 38.00 165 ILE A CA 1
ATOM 1341 C C . ILE A 1 165 ? -8.645 -6.817 -18.380 1.00 38.00 165 ILE A C 1
ATOM 1343 O O . ILE A 1 165 ? -9.585 -7.548 -18.702 1.00 38.00 165 ILE A O 1
ATOM 1347 N N . GLN A 1 166 ? -8.485 -6.365 -17.135 1.00 38.19 166 GLN A N 1
ATOM 1348 C CA . GLN A 1 166 ? -9.620 -6.233 -16.242 1.00 38.19 166 GLN A CA 1
ATOM 1349 C C . GLN A 1 166 ? -10.584 -5.355 -17.035 1.00 38.19 166 GLN A C 1
ATOM 1351 O O . GLN A 1 166 ? -10.382 -4.149 -17.175 1.00 38.19 166 GLN A O 1
ATOM 1356 N N . LYS A 1 167 ? -11.568 -5.989 -17.691 1.00 32.91 167 LYS A N 1
ATOM 1357 C CA . LYS A 1 167 ? -12.697 -5.275 -18.270 1.00 32.91 167 LYS A CA 1
ATOM 1358 C C . LYS A 1 167 ? -13.147 -4.379 -17.143 1.00 32.91 167 LYS A C 1
ATOM 1360 O O . LYS A 1 167 ? -13.439 -4.891 -16.065 1.00 32.91 167 LYS A O 1
ATOM 1365 N N . ASN A 1 168 ? -13.103 -3.080 -17.402 1.00 36.84 168 ASN A N 1
ATOM 1366 C CA . ASN A 1 168 ? -13.509 -2.033 -16.491 1.00 36.84 168 ASN A CA 1
ATOM 1367 C C . ASN A 1 168 ? -14.991 -2.297 -16.173 1.00 36.84 168 ASN A C 1
ATOM 1369 O O . ASN A 1 168 ? -15.895 -1.836 -16.873 1.00 36.84 168 ASN A O 1
ATOM 1373 N N . GLN A 1 169 ? -15.245 -3.203 -15.226 1.00 37.81 169 GLN A N 1
ATOM 1374 C CA . GLN A 1 169 ? -16.571 -3.464 -14.719 1.00 37.81 169 GLN A CA 1
ATOM 1375 C C . GLN A 1 169 ? -16.976 -2.159 -14.061 1.00 37.81 169 GLN A C 1
ATOM 1377 O O . GLN A 1 169 ? -16.183 -1.532 -13.361 1.00 37.81 169 GLN A O 1
ATOM 1382 N N . ARG A 1 170 ? -18.179 -1.717 -14.412 1.00 41.75 170 ARG A N 1
ATOM 1383 C CA . ARG A 1 170 ? -18.794 -0.442 -14.048 1.00 41.75 170 ARG A CA 1
ATOM 1384 C C . ARG A 1 170 ? -19.034 -0.402 -12.534 1.00 41.75 170 ARG A C 1
ATOM 1386 O O . ARG A 1 170 ? -20.175 -0.466 -12.093 1.00 41.75 170 ARG A O 1
ATOM 1393 N N . ASN A 1 171 ? -17.967 -0.370 -11.751 1.00 47.53 171 ASN A N 1
ATOM 1394 C CA . ASN A 1 171 ? -18.015 -0.561 -10.316 1.00 47.53 171 ASN A CA 1
ATOM 1395 C C . ASN A 1 171 ? -17.918 0.807 -9.649 1.00 47.53 171 ASN A C 1
ATOM 1397 O O . ASN A 1 171 ? -17.060 1.617 -9.992 1.00 47.53 171 ASN A O 1
ATOM 1401 N N . ASN A 1 172 ? -18.846 1.061 -8.732 1.00 52.44 172 ASN A N 1
ATOM 1402 C CA . ASN A 1 172 ? -18.811 2.215 -7.844 1.00 52.44 172 ASN A CA 1
ATOM 1403 C C . ASN A 1 172 ? -17.476 2.239 -7.083 1.00 52.44 172 ASN A C 1
ATOM 1405 O O . ASN A 1 172 ? -16.989 1.184 -6.665 1.00 52.44 172 ASN A O 1
ATOM 1409 N N . GLU A 1 173 ? -16.898 3.425 -6.907 1.00 63.16 173 GLU A N 1
ATOM 1410 C CA . GLU A 1 173 ? -15.710 3.597 -6.070 1.00 63.16 173 GLU A CA 1
ATOM 1411 C C . GLU A 1 173 ? -16.119 3.467 -4.602 1.00 63.16 173 GLU A C 1
ATOM 1413 O O . GLU A 1 173 ? -17.154 3.986 -4.179 1.00 63.16 173 GLU A O 1
ATOM 1418 N N . ILE A 1 174 ? -15.334 2.724 -3.830 1.00 72.81 174 ILE A N 1
ATOM 1419 C CA . ILE A 1 174 ? -15.580 2.502 -2.408 1.00 72.81 174 ILE A CA 1
ATOM 1420 C C . ILE A 1 174 ? -14.481 3.224 -1.655 1.00 72.81 174 ILE A C 1
ATOM 1422 O O . ILE A 1 174 ? -13.309 2.937 -1.882 1.00 72.81 174 ILE A O 1
ATOM 1426 N N . ASN A 1 175 ? -14.884 4.139 -0.780 1.00 77.12 175 ASN A N 1
ATOM 1427 C CA . ASN A 1 175 ? -13.979 4.898 0.065 1.00 77.12 175 ASN A CA 1
ATOM 1428 C C . ASN A 1 175 ? -14.357 4.670 1.517 1.00 77.12 175 ASN A C 1
ATOM 1430 O O . ASN A 1 175 ? -15.504 4.901 1.903 1.00 77.12 175 ASN A O 1
ATOM 1434 N N . TRP A 1 176 ? -13.382 4.254 2.303 1.00 83.19 176 TRP A N 1
ATOM 1435 C CA . TRP A 1 176 ? -13.447 4.296 3.747 1.00 83.19 176 TRP A CA 1
ATOM 1436 C C . TRP A 1 176 ? -13.020 5.695 4.214 1.00 83.19 176 TRP A C 1
ATOM 1438 O O . TRP A 1 176 ? -12.207 6.364 3.557 1.00 83.19 176 TRP A O 1
ATOM 1448 N N . GLN A 1 177 ? -13.636 6.165 5.292 1.00 81.56 177 GLN A N 1
ATOM 1449 C CA . GLN A 1 177 ? -13.392 7.449 5.951 1.00 81.56 177 GLN A CA 1
ATOM 1450 C C . GLN A 1 177 ? -13.425 7.273 7.461 1.00 81.56 177 GLN A C 1
ATOM 1452 O O . GLN A 1 177 ? -14.075 6.295 7.893 1.00 81.56 177 GLN A O 1
#

pLDDT: mean 76.3, std 17.96, range [32.91, 97.38]

Sequence (177 aa):
NSSVASQSIEWSRYSDVENRIIEEAFRARLPIATLDDVYIDFENDIQVSNNDINDQKPIQRQIRRRTDTYLREERFAMNPIPAKNPFSGLQGWTPDFIVHAKKELRLKKDKLPSNESRIVSMLVDRASQGIIEEGKLAGKTREAEWIEKNMEVLSSSLHNGKFFIQKNQRNNEINWQ

Foldseek 3Di:
DDPPPPPDDDDDWDDPLLQVQVVVCVVVVHQWRDFLQWIAGPVQQWIAGPVDRVPIDHKDKDFAAPPPDDPCVVVVPPPPCPPVHNVVVCPPDDPVVNVVCCVVVVADPCRDCVNDVVVVVVVLVVVLVVLCVVCVVVSGNVSSVSVNVVSVVVNVCVVVVNPPPVPPDNGTDMIMD

Radius of gyration: 21.43 Å; chains: 1; bounding box: 51×43×63 Å

Secondary structure (DSSP, 8-state):
------------PPPHHHHHHHHHHHHTT-SEEE-SSEEEETTTTEEEESS-TT-EEE--EEEE-TTSPPTTGGGTS-----TT-TTGGGTT---HHHHHHHHHTT--GGGSTTT-HHHHHHHHHHHHHHHHHHHHHTT-HHHHHHHHHHHHHHHHHHHTT---------PPEEEE-

Organism: NCBI:txid392032